Protein AF-A0A534UAT9-F1 (afdb_monomer_lite)

Radius of gyration: 27.13 Å; chains: 1; bounding box: 79×29×70 Å

Sequence (91 aa):
MKTKVLTLAIALNVFAVAPLWAQEKSPDANLLAQFEKRLTQSESESKRLTGAPKLLWLMREAKIEKIIERLKAGQSVDPKELDVIFSGRVN

Secondary structure (DSSP, 8-state):
-------------------TT-------HHHHHHHHHHHHHHHHHHHH--HHHHHHHHHHHHHHHHHHHHHHTT----HHHHHHHHTT---

Structure (mmCIF, N/CA/C/O backbone):
data_AF-A0A534UAT9-F1
#
_entry.id   AF-A0A534UAT9-F1
#
loop_
_atom_site.group_PDB
_atom_site.id
_atom_site.type_symbol
_atom_site.label_atom_id
_atom_site.label_alt_id
_atom_site.label_comp_id
_atom_site.label_asym_id
_atom_site.label_entity_id
_atom_site.label_seq_id
_atom_site.pdbx_PDB_ins_code
_atom_site.Cartn_x
_atom_site.Cartn_y
_atom_site.Cartn_z
_atom_site.occupancy
_atom_site.B_iso_or_equiv
_atom_site.auth_seq_id
_atom_site.auth_comp_id
_atom_site.auth_asym_id
_atom_site.auth_atom_id
_atom_site.pdbx_PDB_model_num
ATOM 1 N N . MET A 1 1 ? -66.048 -17.182 53.296 1.00 41.06 1 MET A N 1
ATOM 2 C CA . MET A 1 1 ? -65.103 -17.829 52.356 1.00 41.06 1 MET A CA 1
ATOM 3 C C . MET A 1 1 ? -64.428 -16.727 51.554 1.00 41.06 1 MET A C 1
ATOM 5 O O . MET A 1 1 ? -65.112 -15.804 51.139 1.00 41.06 1 MET A O 1
ATOM 9 N N . LYS A 1 2 ? -63.091 -16.738 51.492 1.00 41.25 2 LYS A N 1
ATOM 10 C CA . LYS A 1 2 ? -62.260 -15.594 51.082 1.00 41.25 2 LYS A CA 1
ATOM 11 C C . LYS A 1 2 ? -62.176 -15.478 49.556 1.00 41.25 2 LYS A C 1
ATOM 13 O O . LYS A 1 2 ? -61.728 -16.409 48.892 1.00 41.25 2 LYS A O 1
ATOM 18 N N . THR A 1 3 ? -62.574 -14.318 49.050 1.00 48.09 3 THR A N 1
ATOM 19 C CA . THR A 1 3 ? -62.342 -13.785 47.703 1.00 48.09 3 THR A CA 1
ATOM 20 C C . THR A 1 3 ? -60.846 -13.771 47.392 1.00 48.09 3 THR A C 1
ATOM 22 O O . THR A 1 3 ? -60.054 -13.233 48.164 1.00 48.09 3 THR A O 1
ATOM 25 N N . LYS A 1 4 ? -60.444 -14.353 46.259 1.00 48.06 4 LYS A N 1
ATOM 26 C CA . LYS A 1 4 ? -59.087 -14.220 45.717 1.00 48.06 4 LYS A CA 1
ATOM 27 C C . LYS A 1 4 ? -59.185 -13.638 44.314 1.00 48.06 4 LYS A C 1
ATOM 29 O O . LYS A 1 4 ? -59.361 -14.362 43.343 1.00 48.06 4 LYS A O 1
ATOM 34 N N . VAL A 1 5 ? -59.117 -12.313 44.243 1.00 54.47 5 VAL A N 1
ATOM 35 C CA . VAL A 1 5 ? -58.853 -11.584 43.002 1.00 54.47 5 VAL A CA 1
ATOM 36 C C . VAL A 1 5 ? -57.361 -11.753 42.731 1.00 54.47 5 VAL A C 1
ATOM 38 O O . VAL A 1 5 ? -56.531 -11.289 43.509 1.00 54.47 5 VAL A O 1
ATOM 41 N N . LEU A 1 6 ? -57.028 -12.513 41.691 1.00 47.44 6 LEU A N 1
ATOM 42 C CA . LEU A 1 6 ? -55.656 -12.759 41.266 1.00 47.44 6 LEU A CA 1
ATOM 43 C C . LEU A 1 6 ? -55.263 -11.657 40.272 1.00 47.44 6 LEU A C 1
ATOM 45 O O . LEU A 1 6 ? -55.485 -11.779 39.071 1.00 47.44 6 LEU A O 1
ATOM 49 N N . THR A 1 7 ? -54.739 -10.544 40.776 1.00 54.41 7 THR A N 1
ATOM 50 C CA . THR A 1 7 ? -54.211 -9.454 39.947 1.00 54.41 7 THR A CA 1
ATOM 51 C C . THR A 1 7 ? -52.805 -9.830 39.477 1.00 54.41 7 THR A C 1
ATOM 53 O O . THR A 1 7 ? -51.849 -9.795 40.249 1.00 54.41 7 THR A O 1
ATOM 56 N N . LEU A 1 8 ? -52.680 -10.237 38.213 1.00 49.31 8 LEU A N 1
ATOM 57 C CA . LEU A 1 8 ? -51.403 -10.546 37.574 1.00 49.31 8 LEU A CA 1
ATOM 58 C C . LEU A 1 8 ? -50.737 -9.235 37.123 1.00 49.31 8 LEU A C 1
ATOM 60 O O . LEU A 1 8 ? -51.107 -8.657 36.104 1.00 49.31 8 LEU A O 1
ATOM 64 N N . ALA A 1 9 ? -49.774 -8.747 37.905 1.00 57.06 9 ALA A N 1
ATOM 65 C CA . ALA A 1 9 ? -48.946 -7.602 37.541 1.00 57.06 9 ALA A CA 1
ATOM 66 C C . ALA A 1 9 ? -47.894 -8.035 36.506 1.00 57.06 9 ALA A C 1
ATOM 68 O O . ALA A 1 9 ? -46.900 -8.676 36.843 1.00 57.06 9 ALA A O 1
ATOM 69 N N . ILE A 1 10 ? -48.122 -7.700 35.236 1.00 55.78 10 ILE A N 1
ATOM 70 C CA . ILE A 1 10 ? -47.135 -7.879 34.167 1.00 55.78 10 ILE A CA 1
ATOM 71 C C . ILE A 1 10 ? -46.217 -6.656 34.195 1.00 55.78 10 ILE A C 1
ATOM 73 O O . ILE A 1 10 ? -46.552 -5.591 33.680 1.00 55.78 10 ILE A O 1
ATOM 77 N N . ALA A 1 11 ? -45.058 -6.806 34.834 1.00 54.03 11 ALA A N 1
ATOM 78 C CA . ALA A 1 11 ? -43.965 -5.853 34.724 1.00 54.03 11 ALA A CA 1
ATOM 79 C C . ALA A 1 11 ? -43.394 -5.927 33.298 1.00 54.03 11 ALA A C 1
ATOM 81 O O . ALA A 1 11 ? -42.588 -6.800 32.976 1.00 54.03 11 ALA A O 1
ATOM 82 N N . LEU A 1 12 ? -43.847 -5.023 32.428 1.00 49.28 12 LEU A N 1
ATOM 83 C CA . LEU A 1 12 ? -43.225 -4.758 31.134 1.00 49.28 12 LEU A CA 1
ATOM 84 C C . LEU A 1 12 ? -41.860 -4.110 31.388 1.00 49.28 12 LEU A C 1
ATOM 86 O O . LEU A 1 12 ? -41.733 -2.890 31.463 1.00 49.28 12 LEU A O 1
ATOM 90 N N . ASN A 1 13 ? -40.833 -4.947 31.538 1.00 47.56 13 ASN A N 1
ATOM 91 C CA . ASN A 1 13 ? -39.451 -4.538 31.332 1.00 47.56 13 ASN A CA 1
ATOM 92 C C . ASN A 1 13 ? -39.324 -4.130 29.863 1.00 47.56 13 ASN A C 1
ATOM 94 O O . ASN A 1 13 ? -39.124 -4.964 28.979 1.00 47.56 13 ASN A O 1
ATOM 98 N N . VAL A 1 14 ? -39.505 -2.836 29.607 1.00 57.12 14 VAL A N 1
ATOM 99 C CA . VAL A 1 14 ? -39.132 -2.197 28.351 1.00 57.12 14 VAL A CA 1
ATOM 100 C C . VAL A 1 14 ? -37.617 -2.326 28.258 1.00 57.12 14 VAL A C 1
ATOM 102 O O . VAL A 1 14 ? -36.870 -1.505 28.784 1.00 57.12 14 VAL A O 1
ATOM 105 N N . PHE A 1 15 ? -37.159 -3.408 27.629 1.00 50.19 15 PHE A N 1
ATOM 106 C CA . PHE A 1 15 ? -35.811 -3.476 27.100 1.00 50.19 15 PHE A CA 1
ATOM 107 C C . PHE A 1 15 ? -35.683 -2.298 26.142 1.00 50.19 15 PHE A C 1
ATOM 109 O O . PHE A 1 15 ? -36.275 -2.288 25.063 1.00 50.19 15 PHE A O 1
ATOM 116 N N . ALA A 1 16 ? -34.958 -1.273 26.581 1.00 50.09 16 ALA A N 1
ATOM 117 C CA . ALA A 1 16 ? -34.476 -0.213 25.726 1.00 50.09 16 ALA A CA 1
ATOM 118 C C . ALA A 1 16 ? -33.555 -0.867 24.692 1.00 50.09 16 ALA A C 1
ATOM 120 O O . ALA A 1 16 ? -32.363 -1.059 24.926 1.00 50.09 16 ALA A O 1
ATOM 121 N N . VAL A 1 17 ? -34.132 -1.281 23.564 1.00 53.94 17 VAL A N 1
ATOM 122 C CA . VAL A 1 17 ? -33.377 -1.662 22.377 1.00 53.94 17 VAL A CA 1
ATOM 123 C C . VAL A 1 17 ? -32.778 -0.362 21.862 1.00 53.94 17 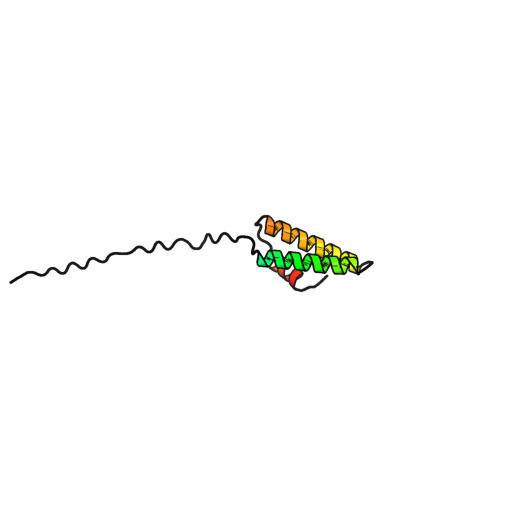VAL A C 1
ATOM 125 O O . VAL A 1 17 ? -33.400 0.378 21.103 1.00 53.94 17 VAL A O 1
ATOM 128 N N . ALA A 1 18 ? -31.596 -0.031 22.380 1.00 55.75 18 ALA A N 1
ATOM 129 C CA . ALA A 1 18 ? -30.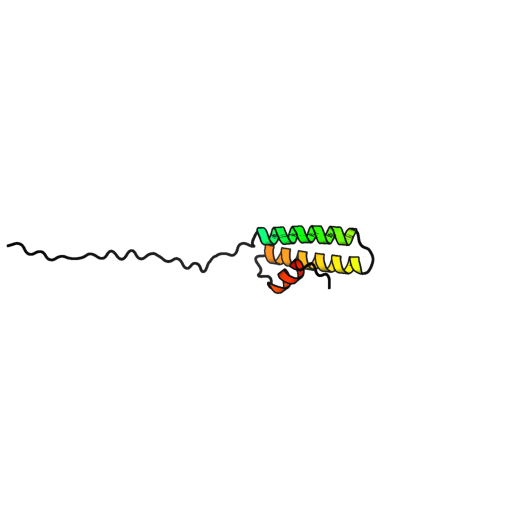792 1.054 21.858 1.00 55.75 18 ALA A CA 1
ATOM 130 C C . ALA A 1 18 ? -30.629 0.828 20.345 1.00 55.75 18 ALA A C 1
ATOM 132 O O . ALA A 1 18 ? -30.349 -0.302 19.926 1.00 55.75 18 ALA A O 1
ATOM 133 N N . PRO A 1 19 ? -30.830 1.853 19.503 1.00 44.78 19 PRO A N 1
ATOM 134 C CA . PRO A 1 19 ? -30.616 1.704 18.078 1.00 44.78 19 PRO A CA 1
ATOM 135 C C . PRO A 1 19 ? -29.136 1.380 17.839 1.00 44.78 19 PRO A C 1
ATOM 137 O O . PRO A 1 19 ? -28.273 2.242 17.969 1.00 44.78 19 PRO A O 1
ATOM 140 N N . LEU A 1 20 ? -28.850 0.141 17.428 1.00 49.34 20 LEU A N 1
ATOM 141 C CA . LEU A 1 20 ? -27.549 -0.351 16.938 1.00 49.34 20 LEU A CA 1
ATOM 142 C C . LEU A 1 20 ? -27.071 0.358 15.645 1.00 49.34 20 LEU A C 1
ATOM 144 O O . LEU A 1 20 ? -26.177 -0.119 14.957 1.00 49.34 20 LEU A O 1
ATOM 148 N N . TRP A 1 21 ? -27.663 1.501 15.300 1.00 45.78 21 TRP A N 1
ATOM 149 C CA . TRP A 1 21 ? -27.413 2.259 14.073 1.00 45.78 21 TRP A CA 1
ATOM 150 C C . TRP A 1 21 ? -26.317 3.318 14.222 1.00 45.78 21 TRP A C 1
ATOM 152 O O . TRP A 1 21 ? -26.034 4.042 13.275 1.00 45.78 21 TRP A O 1
ATOM 162 N N . ALA A 1 22 ? -25.684 3.395 15.392 1.00 47.19 22 ALA A N 1
ATOM 163 C CA . ALA A 1 22 ? -24.509 4.219 15.638 1.00 47.19 22 ALA A CA 1
ATOM 164 C C . ALA A 1 22 ? -23.307 3.340 16.003 1.00 47.19 22 ALA A C 1
ATOM 166 O O . ALA A 1 22 ? -22.591 3.614 16.963 1.00 47.19 22 ALA A O 1
ATOM 167 N N . GLN A 1 23 ? -23.068 2.268 15.240 1.00 42.41 23 GLN A N 1
ATOM 168 C CA . GLN A 1 23 ? -21.705 1.762 15.154 1.00 42.41 23 GLN A CA 1
ATOM 169 C C . GLN A 1 23 ? -20.916 2.828 14.394 1.00 42.41 23 GLN A C 1
ATOM 171 O O . GLN A 1 23 ? -20.857 2.818 13.164 1.00 42.41 23 GLN A O 1
ATOM 176 N N . GLU A 1 24 ? -20.384 3.800 15.140 1.00 46.12 24 GLU A N 1
ATOM 177 C CA . GLU A 1 24 ? -19.276 4.631 14.695 1.00 46.12 24 GLU A CA 1
ATOM 178 C C . GLU A 1 24 ? -18.228 3.667 14.159 1.00 46.12 24 GLU A C 1
ATOM 180 O O . GLU A 1 24 ? -17.544 2.962 14.902 1.00 46.12 24 GLU A O 1
ATOM 185 N N . LYS A 1 25 ? -18.185 3.553 12.834 1.00 50.16 25 LYS A N 1
ATOM 186 C CA . LYS A 1 25 ? -17.198 2.762 12.129 1.00 50.16 25 LYS A CA 1
ATOM 187 C C . LYS A 1 25 ? -15.897 3.535 12.264 1.00 50.16 25 LYS A C 1
ATOM 189 O O . LYS A 1 25 ? -15.513 4.277 11.365 1.00 50.16 25 LYS A O 1
ATOM 194 N N . SER A 1 26 ? -15.258 3.414 13.428 1.00 53.28 26 SER A N 1
ATOM 195 C CA . SER A 1 26 ? -13.851 3.750 13.579 1.00 53.28 26 SER A CA 1
ATOM 196 C C . SER A 1 26 ? -13.133 3.112 12.391 1.00 53.28 26 SER A C 1
ATOM 198 O O . SER A 1 26 ? -13.454 1.963 12.061 1.00 53.28 26 SER A O 1
ATOM 200 N N . PRO A 1 27 ? -12.248 3.838 11.690 1.00 55.66 27 PRO A N 1
ATOM 201 C CA . PRO A 1 27 ? -11.559 3.278 10.540 1.00 55.66 27 PRO A CA 1
ATOM 202 C C . PRO A 1 27 ? -10.932 1.960 10.979 1.00 55.66 27 PRO A C 1
ATOM 204 O O . PRO A 1 27 ? -10.174 1.946 11.948 1.00 55.66 27 PRO A O 1
ATOM 207 N N . ASP A 1 28 ? -11.339 0.857 10.340 1.00 66.62 28 ASP A N 1
ATOM 208 C CA . ASP A 1 28 ? -10.917 -0.496 10.700 1.00 66.62 28 ASP A CA 1
ATOM 209 C C . ASP A 1 28 ? -9.391 -0.484 10.826 1.00 66.62 28 ASP A C 1
ATOM 211 O O . ASP A 1 28 ? -8.683 -0.409 9.821 1.00 66.62 28 ASP A O 1
ATOM 215 N N . ALA A 1 29 ? -8.863 -0.511 12.052 1.00 71.31 29 ALA A N 1
ATOM 216 C CA . ALA A 1 29 ? -7.422 -0.397 12.285 1.00 71.31 29 ALA A CA 1
ATOM 217 C C . ALA A 1 29 ? -6.661 -1.514 11.545 1.00 71.31 29 ALA A C 1
ATOM 219 O O . ALA A 1 29 ? -5.540 -1.330 11.077 1.00 71.31 29 ALA A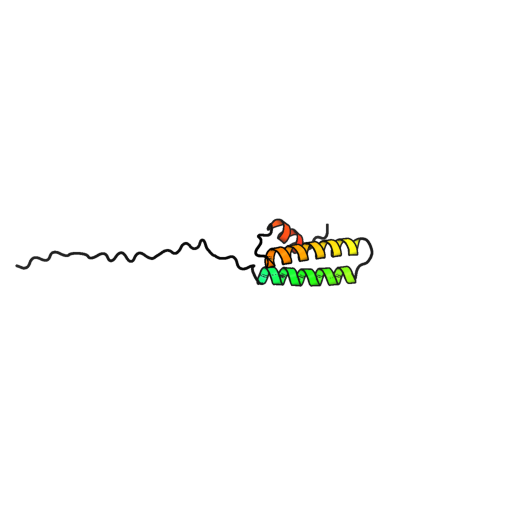 O 1
ATOM 220 N N . ASN A 1 30 ? -7.332 -2.654 11.360 1.00 81.38 30 ASN A N 1
ATOM 221 C CA . ASN A 1 30 ? -6.886 -3.762 10.529 1.00 81.38 30 ASN A CA 1
ATOM 222 C C . ASN A 1 30 ? -6.807 -3.392 9.034 1.00 81.38 30 ASN A C 1
ATOM 224 O O . ASN A 1 30 ? -5.822 -3.706 8.369 1.00 81.38 30 ASN A O 1
ATOM 228 N N . LEU A 1 31 ? -7.813 -2.698 8.498 1.00 81.19 31 LEU A N 1
ATOM 229 C CA . LEU A 1 31 ? -7.814 -2.231 7.112 1.00 81.19 31 LEU A CA 1
ATOM 230 C C . LEU A 1 31 ? -6.656 -1.251 6.881 1.00 81.19 31 LEU A C 1
ATOM 232 O O . LEU A 1 31 ? -5.897 -1.414 5.928 1.00 81.19 31 LEU A O 1
ATOM 236 N N . LEU A 1 32 ? -6.474 -0.287 7.787 1.00 85.19 32 LEU A N 1
ATOM 237 C CA . LEU A 1 32 ? -5.389 0.688 7.707 1.00 85.19 32 LEU A CA 1
ATOM 238 C C . LEU A 1 32 ? -4.011 0.010 7.715 1.00 85.19 32 LEU A C 1
ATOM 240 O O . LEU A 1 32 ? -3.200 0.262 6.825 1.00 85.19 32 LEU A O 1
ATOM 244 N N . ALA A 1 33 ? -3.783 -0.918 8.649 1.00 86.75 33 ALA A N 1
ATOM 245 C CA . ALA A 1 33 ? -2.539 -1.681 8.734 1.00 86.75 33 ALA A CA 1
ATOM 246 C C . ALA A 1 33 ? -2.268 -2.513 7.465 1.00 86.75 33 ALA A C 1
ATOM 248 O O . ALA A 1 33 ? -1.123 -2.653 7.030 1.00 86.75 33 ALA A O 1
ATOM 249 N N . GLN A 1 34 ? -3.315 -3.054 6.833 1.00 87.88 34 GLN A N 1
ATOM 250 C CA . GLN A 1 34 ? -3.179 -3.764 5.561 1.00 87.88 34 GLN A CA 1
ATOM 251 C C . GLN A 1 34 ? -2.773 -2.830 4.415 1.00 87.88 34 GLN A C 1
ATOM 253 O O . GLN A 1 34 ? -1.921 -3.215 3.609 1.00 87.88 34 GLN A O 1
ATOM 258 N N . PHE A 1 35 ? -3.323 -1.613 4.345 1.00 88.62 35 PHE A N 1
ATOM 259 C CA . PHE A 1 35 ? -2.903 -0.620 3.352 1.00 88.62 35 PHE A CA 1
ATOM 260 C C . PHE A 1 35 ? -1.472 -0.136 3.588 1.00 88.62 35 PHE A C 1
ATOM 262 O O . PHE A 1 35 ? -0.705 -0.069 2.631 1.00 88.62 35 PHE A O 1
ATOM 269 N N . GLU A 1 36 ? -1.075 0.111 4.836 1.00 88.81 36 GLU A N 1
ATOM 270 C CA . GLU A 1 36 ? 0.302 0.495 5.174 1.00 88.81 36 GLU A CA 1
ATOM 271 C C . GLU A 1 36 ? 1.300 -0.606 4.778 1.00 88.81 36 GLU A C 1
ATOM 273 O O . GLU A 1 36 ? 2.293 -0.336 4.104 1.00 88.81 36 GLU A O 1
ATOM 278 N N . LYS A 1 37 ? 0.985 -1.879 5.054 1.00 89.94 37 LYS A N 1
ATOM 279 C CA . LYS A 1 37 ? 1.804 -3.014 4.596 1.00 89.94 37 LYS A CA 1
ATOM 280 C C . LYS A 1 37 ? 1.932 -3.065 3.069 1.00 89.94 37 LYS A C 1
ATOM 282 O O . LYS A 1 37 ? 3.004 -3.366 2.542 1.00 89.94 37 LYS A O 1
ATOM 287 N N . ARG A 1 38 ? 0.839 -2.811 2.343 1.00 88.44 38 ARG A N 1
ATOM 288 C CA . ARG A 1 38 ? 0.820 -2.795 0.869 1.00 88.44 38 ARG A CA 1
ATOM 289 C C . ARG A 1 38 ? 1.614 -1.617 0.308 1.00 88.44 38 ARG A C 1
ATOM 291 O O . ARG A 1 38 ? 2.268 -1.795 -0.716 1.00 88.44 38 ARG A O 1
ATOM 298 N N . LEU A 1 39 ? 1.583 -0.462 0.972 1.00 90.44 39 LEU A N 1
ATOM 299 C CA . LEU A 1 39 ? 2.398 0.697 0.615 1.00 90.44 39 LEU A CA 1
ATOM 300 C C . LEU A 1 39 ? 3.882 0.341 0.695 1.00 90.44 39 LEU A C 1
ATOM 302 O O . LEU A 1 39 ? 4.587 0.468 -0.299 1.00 90.44 39 LEU A O 1
ATOM 306 N N . THR A 1 40 ? 4.323 -0.246 1.812 1.00 91.38 40 THR A N 1
ATOM 307 C CA . THR A 1 40 ? 5.717 -0.690 1.979 1.00 91.38 40 THR A CA 1
ATOM 308 C C . THR A 1 40 ? 6.140 -1.704 0.912 1.00 91.38 40 THR A C 1
ATOM 310 O O . THR A 1 40 ? 7.260 -1.651 0.405 1.00 91.38 40 THR A O 1
ATOM 313 N N . GLN A 1 41 ? 5.250 -2.629 0.533 1.00 89.31 41 GLN A N 1
ATOM 314 C CA . GLN A 1 41 ? 5.509 -3.556 -0.576 1.00 89.31 41 GLN A CA 1
ATOM 315 C C . GLN A 1 41 ? 5.675 -2.816 -1.907 1.00 89.31 41 GLN A C 1
ATOM 317 O O . GLN A 1 41 ? 6.601 -3.112 -2.657 1.00 89.31 41 GLN A O 1
ATOM 322 N N . SER A 1 42 ? 4.794 -1.855 -2.186 1.00 88.31 42 SER A N 1
ATOM 323 C CA . SER A 1 42 ? 4.820 -1.057 -3.412 1.00 88.31 42 SER A CA 1
ATOM 324 C C . SER A 1 42 ? 6.107 -0.232 -3.516 1.00 88.31 42 SER A C 1
ATOM 326 O O . SER A 1 42 ? 6.785 -0.310 -4.537 1.00 88.31 42 SER A O 1
ATOM 328 N N . GLU A 1 43 ? 6.511 0.426 -2.424 1.00 90.69 43 GLU A N 1
ATOM 329 C CA . GLU A 1 43 ? 7.782 1.155 -2.321 1.00 90.69 43 GLU A CA 1
ATOM 330 C C . GLU A 1 43 ? 8.996 0.260 -2.552 1.00 90.69 43 GLU A C 1
ATOM 332 O O . GLU A 1 43 ? 9.971 0.652 -3.195 1.00 90.69 43 GLU A O 1
ATOM 337 N N . SER A 1 44 ? 8.972 -0.956 -2.002 1.00 90.81 44 SER A N 1
ATOM 338 C CA . SER A 1 44 ? 10.066 -1.898 -2.207 1.00 90.81 44 SER A CA 1
ATOM 339 C C . SER A 1 44 ? 10.191 -2.301 -3.678 1.00 90.81 44 SER A C 1
ATOM 341 O O . SER A 1 44 ? 11.308 -2.459 -4.172 1.00 90.81 44 SER A O 1
ATOM 343 N N . GLU A 1 45 ? 9.070 -2.466 -4.381 1.00 88.56 45 GLU A N 1
ATOM 344 C CA . GLU A 1 45 ? 9.051 -2.807 -5.804 1.00 88.56 45 GLU A CA 1
ATOM 345 C C . GLU A 1 45 ? 9.464 -1.622 -6.684 1.00 88.56 45 GLU A C 1
ATOM 347 O O . GLU A 1 45 ? 10.296 -1.785 -7.580 1.00 88.56 45 GLU A O 1
ATOM 352 N N . SER A 1 46 ? 8.981 -0.408 -6.406 1.00 90.12 46 SER A N 1
ATOM 353 C CA . SER A 1 46 ? 9.365 0.787 -7.169 1.00 90.12 46 SER A CA 1
ATOM 354 C C . SER A 1 46 ? 10.846 1.146 -7.012 1.00 90.12 46 SER A C 1
ATOM 356 O O . SER A 1 46 ? 11.461 1.653 -7.954 1.00 90.12 46 SER A O 1
ATOM 358 N N . LYS A 1 47 ? 11.451 0.836 -5.855 1.00 90.75 47 LYS A N 1
ATOM 359 C CA . LYS A 1 47 ? 12.899 0.964 -5.618 1.00 90.75 47 LYS A CA 1
ATOM 360 C C . LYS A 1 47 ? 13.718 -0.060 -6.406 1.00 90.75 47 LYS A C 1
ATOM 362 O O . LYS A 1 47 ? 14.831 0.253 -6.821 1.00 90.75 47 LYS A O 1
ATOM 367 N N . ARG A 1 48 ? 13.185 -1.268 -6.614 1.00 91.81 48 ARG A N 1
ATOM 368 C CA . ARG A 1 48 ? 13.863 -2.353 -7.345 1.00 91.81 48 ARG A CA 1
ATOM 369 C C . ARG A 1 48 ? 13.754 -2.209 -8.864 1.00 91.81 48 ARG A C 1
ATOM 371 O O . ARG A 1 48 ? 14.612 -2.704 -9.591 1.00 91.81 48 ARG A O 1
ATOM 378 N N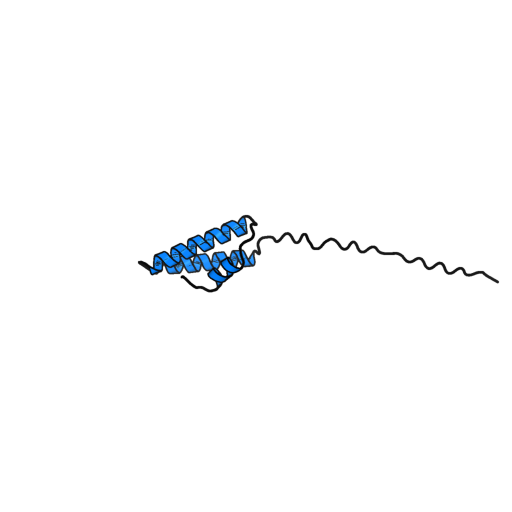 . LEU A 1 49 ? 12.696 -1.567 -9.344 1.00 90.56 49 LEU A N 1
ATOM 379 C CA . LEU A 1 49 ? 12.380 -1.464 -10.765 1.00 90.56 49 LEU A CA 1
ATOM 380 C C . LEU A 1 49 ? 12.873 -0.149 -11.382 1.00 90.56 49 LEU A C 1
ATOM 382 O O . LEU A 1 49 ? 13.117 0.848 -10.706 1.00 90.56 49 LEU A O 1
ATOM 386 N N . THR A 1 50 ? 12.991 -0.135 -12.708 1.00 88.81 50 THR A N 1
ATOM 387 C CA . THR A 1 50 ? 13.328 1.058 -13.500 1.00 88.81 50 THR A CA 1
ATOM 388 C C . THR A 1 50 ? 12.398 1.173 -14.708 1.00 88.81 50 THR A C 1
ATOM 390 O O . THR A 1 50 ? 11.705 0.218 -15.056 1.00 88.81 50 THR A O 1
ATOM 393 N N . GLY A 1 51 ? 12.334 2.355 -15.329 1.00 91.12 51 GLY A N 1
ATOM 394 C CA . GLY A 1 51 ? 11.512 2.590 -16.521 1.00 91.12 51 GLY A CA 1
ATOM 395 C C . GLY A 1 51 ? 10.001 2.490 -16.273 1.00 91.12 51 GLY A C 1
ATOM 396 O O . GLY A 1 51 ? 9.504 2.862 -15.210 1.00 91.12 51 GLY A O 1
ATOM 397 N N . ALA A 1 52 ? 9.261 1.996 -17.270 1.00 88.75 52 ALA A N 1
ATOM 398 C CA . ALA A 1 52 ? 7.798 1.914 -17.231 1.00 88.75 52 ALA A CA 1
ATOM 399 C C . ALA A 1 52 ? 7.237 1.087 -16.050 1.00 88.75 52 ALA A C 1
ATOM 401 O O . ALA A 1 52 ? 6.302 1.563 -15.406 1.00 88.75 52 ALA A O 1
ATOM 402 N N . PRO A 1 53 ? 7.815 -0.072 -15.669 1.00 87.06 53 PRO A N 1
ATOM 403 C CA . PRO A 1 53 ? 7.375 -0.800 -14.480 1.00 87.06 53 PRO A CA 1
ATOM 404 C C . PRO A 1 53 ? 7.438 0.041 -13.203 1.00 87.06 53 PRO A C 1
ATOM 406 O O . PRO A 1 53 ? 6.497 0.027 -12.418 1.00 87.06 53 PRO A O 1
ATOM 409 N N . LYS A 1 54 ? 8.501 0.833 -13.009 1.00 91.25 54 LYS A N 1
ATOM 410 C CA . LYS A 1 54 ? 8.621 1.716 -11.840 1.00 91.25 54 LYS A CA 1
ATOM 411 C C . LYS A 1 54 ? 7.475 2.726 -11.771 1.00 91.25 54 LYS A C 1
ATOM 413 O O . LYS A 1 54 ? 6.906 2.915 -10.703 1.00 91.25 54 LYS A O 1
ATOM 418 N N . LEU A 1 55 ? 7.122 3.348 -12.898 1.00 90.00 55 LEU A N 1
ATOM 419 C CA . LEU A 1 55 ? 6.020 4.315 -12.962 1.00 90.00 55 LEU A CA 1
ATOM 420 C C . LEU A 1 55 ? 4.689 3.698 -12.521 1.00 90.00 55 LEU A C 1
ATOM 422 O O . LEU A 1 55 ? 3.959 4.320 -11.755 1.00 90.00 55 LEU A O 1
ATOM 426 N N . LEU A 1 56 ? 4.407 2.465 -12.942 1.00 90.12 56 LEU A N 1
ATOM 427 C CA . LEU A 1 56 ? 3.198 1.745 -12.545 1.00 90.12 56 LEU A CA 1
ATOM 428 C C . LEU A 1 56 ? 3.140 1.519 -11.022 1.00 90.12 56 LEU A C 1
ATOM 430 O O . LEU A 1 56 ? 2.095 1.719 -10.399 1.00 90.12 56 LEU A O 1
ATOM 434 N N . TRP A 1 57 ? 4.269 1.168 -10.402 1.00 90.19 57 TRP A N 1
ATOM 435 C CA . TRP A 1 57 ? 4.357 1.003 -8.948 1.00 90.19 57 TRP A CA 1
ATOM 436 C C . TRP A 1 57 ? 4.253 2.328 -8.183 1.00 90.19 57 TRP A C 1
ATOM 438 O O . TRP A 1 57 ? 3.545 2.377 -7.181 1.00 90.19 57 TRP A O 1
ATOM 448 N N . LEU A 1 58 ? 4.839 3.416 -8.689 1.00 89.69 58 LEU A N 1
ATOM 449 C CA . LEU A 1 58 ? 4.675 4.758 -8.107 1.00 89.69 58 LEU A CA 1
ATOM 450 C C . LEU A 1 58 ? 3.218 5.246 -8.189 1.00 89.69 58 LEU A C 1
ATOM 452 O O . LEU A 1 58 ? 2.681 5.815 -7.243 1.00 89.69 58 LEU A O 1
ATOM 456 N N . MET A 1 59 ? 2.529 4.983 -9.305 1.00 90.38 59 MET A N 1
ATOM 457 C CA . MET A 1 59 ? 1.097 5.279 -9.431 1.00 90.38 59 MET A CA 1
ATOM 458 C C . MET A 1 59 ? 0.255 4.471 -8.441 1.00 90.38 59 MET A C 1
ATOM 460 O O . MET A 1 59 ? -0.769 4.951 -7.949 1.00 90.38 59 MET A O 1
ATOM 464 N N . ARG A 1 60 ? 0.669 3.234 -8.157 1.00 88.94 60 ARG A N 1
ATOM 465 C CA . ARG A 1 60 ? 0.031 2.392 -7.147 1.00 88.94 60 ARG A CA 1
ATOM 466 C C . ARG A 1 60 ? 0.270 2.925 -5.733 1.00 88.94 60 ARG A C 1
ATOM 468 O O . ARG A 1 60 ? -0.692 2.965 -4.973 1.00 88.94 60 ARG A O 1
ATOM 475 N N . GLU A 1 61 ? 1.485 3.365 -5.408 1.00 91.06 61 GLU A N 1
ATOM 476 C CA . GLU A 1 61 ? 1.812 4.022 -4.129 1.00 91.06 61 GLU A CA 1
ATOM 477 C C . GLU A 1 61 ? 0.891 5.216 -3.880 1.00 91.06 61 GLU A C 1
ATOM 479 O O . GLU A 1 61 ? 0.146 5.211 -2.903 1.00 91.06 61 GLU A O 1
ATOM 484 N N . ALA A 1 62 ? 0.818 6.152 -4.830 1.00 90.75 62 ALA A N 1
ATOM 485 C CA . ALA A 1 62 ? -0.019 7.346 -4.707 1.00 90.75 62 ALA A CA 1
ATOM 486 C C . ALA A 1 62 ? -1.513 7.020 -4.493 1.00 90.75 62 ALA A C 1
ATOM 488 O O . ALA A 1 62 ? -2.226 7.719 -3.771 1.00 90.75 62 ALA A O 1
ATOM 489 N N . LYS A 1 63 ? -2.018 5.937 -5.105 1.00 90.06 63 LYS A N 1
ATOM 490 C CA . LYS A 1 63 ? -3.395 5.467 -4.870 1.00 90.06 63 LYS A CA 1
ATOM 491 C C . LYS A 1 63 ? -3.579 4.915 -3.458 1.00 90.06 63 LYS A C 1
ATOM 493 O O . LYS A 1 63 ? -4.600 5.197 -2.835 1.00 90.06 63 LYS A O 1
ATOM 498 N N . ILE A 1 64 ? -2.620 4.130 -2.967 1.00 89.56 64 ILE A N 1
ATOM 499 C CA . ILE A 1 64 ? -2.653 3.565 -1.614 1.00 89.56 64 ILE A CA 1
ATOM 500 C C . ILE A 1 64 ? -2.595 4.684 -0.571 1.00 89.56 64 ILE A C 1
ATOM 502 O O . ILE A 1 64 ? -3.414 4.686 0.344 1.00 89.56 64 ILE A O 1
ATOM 506 N N . GLU A 1 65 ? -1.703 5.661 -0.739 1.00 91.06 65 GLU A N 1
ATOM 507 C CA . GLU A 1 65 ? -1.589 6.827 0.146 1.00 91.06 65 GLU A CA 1
ATOM 508 C C . GLU A 1 65 ? -2.904 7.601 0.229 1.00 91.06 65 GLU A C 1
ATOM 510 O O . GLU A 1 65 ? -3.421 7.829 1.320 1.00 91.06 65 GLU A O 1
ATOM 515 N N . LYS A 1 66 ? -3.525 7.898 -0.917 1.00 90.69 66 LYS A N 1
ATOM 516 C CA . LYS A 1 66 ? -4.818 8.592 -0.957 1.00 90.69 66 LYS A CA 1
ATOM 517 C C . LYS A 1 66 ? -5.929 7.824 -0.233 1.00 90.69 66 LYS A C 1
ATOM 519 O O . LYS A 1 66 ? -6.797 8.429 0.396 1.00 90.69 66 LYS A O 1
ATOM 524 N N . ILE A 1 67 ? -5.934 6.493 -0.325 1.00 88.88 67 ILE A N 1
ATOM 525 C CA . ILE A 1 67 ? -6.892 5.648 0.403 1.00 88.88 67 ILE A CA 1
ATOM 526 C C . ILE A 1 67 ? -6.607 5.697 1.907 1.00 88.88 67 ILE A C 1
ATOM 528 O O . ILE A 1 67 ? -7.537 5.877 2.687 1.00 88.88 67 ILE A O 1
ATOM 532 N N . ILE A 1 68 ? -5.340 5.597 2.317 1.00 88.81 68 ILE A N 1
ATOM 533 C CA . ILE A 1 68 ? -4.920 5.724 3.719 1.00 88.81 68 ILE A CA 1
ATOM 534 C C . ILE A 1 68 ? -5.351 7.077 4.291 1.00 88.81 68 ILE A C 1
ATOM 536 O O . ILE A 1 68 ? -5.908 7.117 5.384 1.00 88.81 68 ILE A O 1
ATOM 540 N N . GLU A 1 69 ? -5.146 8.174 3.560 1.00 90.00 69 GLU A N 1
ATOM 541 C CA . GLU A 1 69 ? -5.573 9.515 3.970 1.00 90.00 69 GLU A CA 1
ATOM 542 C C . GLU A 1 69 ? -7.089 9.600 4.159 1.00 90.00 69 GLU A C 1
ATOM 544 O O . GLU A 1 69 ? -7.554 10.080 5.193 1.00 90.00 69 GLU A O 1
ATOM 549 N N . ARG A 1 70 ? -7.871 9.077 3.204 1.00 87.25 70 ARG A N 1
ATOM 550 C CA . ARG A 1 70 ? -9.340 9.029 3.300 1.00 87.25 70 ARG A CA 1
ATOM 551 C C . ARG A 1 70 ? -9.801 8.212 4.505 1.00 87.25 70 ARG A C 1
ATOM 553 O O . ARG A 1 70 ? -10.662 8.670 5.251 1.00 87.25 70 ARG A O 1
ATOM 560 N N . LEU A 1 71 ? -9.198 7.045 4.732 1.00 85.38 71 LEU A N 1
ATOM 561 C CA . LE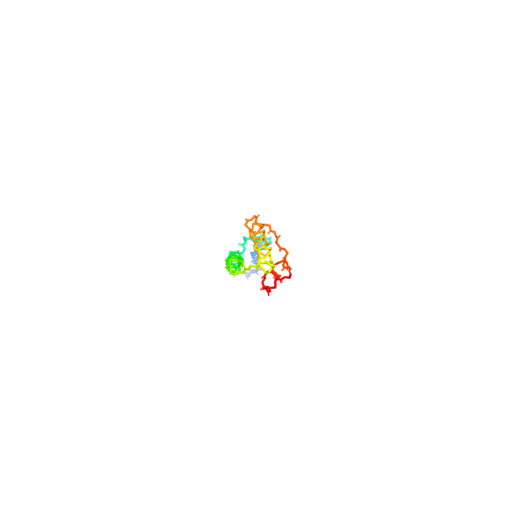U A 1 71 ? -9.497 6.196 5.886 1.00 85.38 71 LEU A CA 1
ATOM 562 C C . LEU A 1 71 ? -9.135 6.890 7.206 1.00 85.38 71 LEU A C 1
ATOM 564 O O . LEU A 1 71 ? -9.942 6.886 8.132 1.00 85.38 71 LEU A O 1
ATOM 568 N N . LYS A 1 72 ? -7.966 7.540 7.290 1.00 84.56 72 LYS A N 1
ATOM 569 C CA . LYS A 1 72 ? -7.548 8.330 8.464 1.00 84.56 72 LYS A CA 1
ATOM 570 C C . LYS A 1 72 ? -8.481 9.517 8.719 1.00 84.56 72 LYS A C 1
ATOM 572 O O . LYS A 1 72 ? -8.750 9.834 9.871 1.00 84.56 72 LYS A O 1
ATOM 577 N N . ALA A 1 73 ? -9.021 10.124 7.663 1.00 86.62 73 ALA A N 1
ATOM 578 C CA . ALA A 1 73 ? -10.018 11.189 7.743 1.00 86.62 73 ALA A CA 1
ATOM 579 C C . ALA A 1 73 ? -11.442 10.690 8.070 1.00 86.62 73 ALA A C 1
ATOM 581 O O . ALA A 1 73 ? -12.374 11.493 8.090 1.00 86.62 73 ALA A O 1
ATOM 582 N N . GLY A 1 74 ? -11.640 9.381 8.286 1.00 80.81 74 GLY A N 1
ATOM 583 C CA . GLY A 1 74 ? -12.957 8.788 8.539 1.00 80.81 74 GLY A CA 1
ATOM 584 C C . GLY A 1 74 ? -13.891 8.815 7.324 1.00 80.81 74 GLY A C 1
ATOM 585 O O . GLY A 1 74 ? -15.098 8.625 7.463 1.00 80.81 74 GLY A O 1
ATOM 586 N N . GLN A 1 75 ? -13.354 9.066 6.127 1.00 81.38 75 GLN A N 1
ATOM 587 C CA . GLN A 1 75 ? -14.124 9.066 4.891 1.00 81.38 75 GLN A CA 1
ATOM 588 C C . GLN A 1 75 ? -14.354 7.636 4.403 1.00 81.38 75 GLN A C 1
ATOM 590 O O . GLN A 1 75 ? -13.482 6.768 4.486 1.00 81.38 75 GLN A O 1
ATOM 595 N N . SER A 1 76 ? -15.541 7.402 3.846 1.00 75.81 76 SER A N 1
ATOM 596 C CA . SER A 1 76 ? -15.853 6.135 3.193 1.00 75.81 76 SER A CA 1
ATOM 597 C C . SER A 1 76 ? -15.038 5.992 1.906 1.00 75.81 76 SER A C 1
ATOM 599 O O . SER A 1 76 ? -14.968 6.922 1.100 1.00 75.81 76 SER A O 1
ATOM 601 N N . VAL A 1 77 ? -14.437 4.822 1.708 1.00 81.00 77 VAL A N 1
ATOM 602 C CA . VAL A 1 77 ? -13.711 4.464 0.485 1.00 81.00 77 VAL A CA 1
ATOM 603 C C . VAL A 1 77 ? -14.514 3.409 -0.270 1.00 81.00 77 VAL A C 1
ATOM 605 O O . VAL A 1 77 ? -15.073 2.502 0.348 1.00 81.00 77 VAL A O 1
ATOM 608 N N . ASP A 1 78 ? -14.583 3.529 -1.599 1.00 84.06 78 ASP A N 1
ATOM 609 C CA . ASP A 1 78 ? -15.299 2.572 -2.447 1.00 84.06 78 ASP A CA 1
ATOM 610 C C . ASP A 1 78 ? -14.670 1.171 -2.303 1.00 84.06 78 ASP A C 1
ATOM 612 O O . ASP A 1 78 ? -13.471 1.014 -2.559 1.00 84.06 78 ASP A O 1
ATOM 616 N N . PRO A 1 79 ? -15.446 0.132 -1.941 1.00 76.31 79 PRO A N 1
ATOM 617 C CA . PRO A 1 79 ? -14.967 -1.247 -1.887 1.00 76.31 79 PRO A CA 1
ATOM 618 C C . PRO A 1 79 ? -14.255 -1.712 -3.163 1.00 76.31 79 PRO A C 1
ATOM 620 O O . PRO A 1 79 ? -13.308 -2.489 -3.078 1.00 76.31 79 PRO A O 1
ATOM 623 N N . LYS A 1 80 ? -14.649 -1.209 -4.341 1.00 82.56 80 LYS A N 1
ATOM 624 C CA . LYS A 1 80 ? -13.973 -1.514 -5.611 1.00 82.56 80 LYS A CA 1
ATOM 625 C C . LYS A 1 80 ? -12.560 -0.939 -5.669 1.00 82.56 80 LYS A C 1
ATOM 627 O O . LYS A 1 80 ? -11.665 -1.592 -6.202 1.00 82.56 80 LYS A O 1
ATOM 632 N N . GLU A 1 81 ? -12.344 0.263 -5.129 1.00 78.62 81 GLU A N 1
ATOM 633 C CA . GLU A 1 81 ? -11.002 0.855 -5.023 1.00 78.62 81 GLU A CA 1
ATOM 634 C C . GLU A 1 81 ? -10.115 -0.002 -4.111 1.00 78.62 81 GLU A C 1
ATOM 636 O O . GLU A 1 81 ? -8.955 -0.258 -4.443 1.00 78.62 81 GLU A O 1
ATOM 641 N N . LEU A 1 82 ? -10.677 -0.510 -3.008 1.00 81.12 82 LEU A N 1
ATOM 642 C CA . LEU A 1 82 ? -9.974 -1.418 -2.102 1.00 81.12 82 LEU A CA 1
ATOM 643 C C . LEU A 1 82 ? -9.604 -2.725 -2.823 1.00 81.12 82 LEU A C 1
ATOM 645 O O . LEU A 1 82 ? -8.438 -3.125 -2.806 1.00 81.12 82 LEU A O 1
ATOM 649 N N . ASP A 1 83 ? -10.559 -3.349 -3.515 1.00 81.94 83 ASP A N 1
ATOM 650 C CA . ASP A 1 83 ? -10.368 -4.604 -4.255 1.00 81.94 83 ASP A CA 1
ATOM 651 C C . ASP A 1 83 ? -9.262 -4.506 -5.307 1.00 81.94 83 ASP A C 1
ATOM 653 O O . ASP A 1 83 ? -8.458 -5.428 -5.458 1.00 81.94 83 ASP A O 1
ATOM 657 N N . VAL A 1 84 ? -9.160 -3.377 -6.013 1.00 81.88 84 VAL A N 1
ATOM 658 C CA . VAL A 1 84 ? -8.082 -3.154 -6.986 1.00 81.88 84 VAL A CA 1
ATOM 659 C C . VAL A 1 84 ? -6.717 -3.225 -6.299 1.00 81.88 84 VAL A C 1
ATOM 661 O O . VAL A 1 84 ? -5.838 -3.951 -6.772 1.00 81.88 84 VAL A O 1
ATOM 664 N N . ILE A 1 85 ? -6.546 -2.559 -5.154 1.00 82.19 85 ILE A N 1
ATOM 665 C CA . ILE A 1 85 ? -5.289 -2.599 -4.395 1.00 82.19 85 ILE A CA 1
ATOM 666 C C . ILE A 1 85 ? -5.012 -4.001 -3.837 1.00 82.19 85 ILE A C 1
ATOM 668 O O . ILE A 1 85 ? -3.867 -4.471 -3.911 1.00 82.19 85 ILE A O 1
ATOM 672 N N . PHE A 1 86 ? -6.039 -4.681 -3.318 1.00 80.62 86 PHE A N 1
ATOM 673 C CA . PHE A 1 86 ? -5.924 -6.030 -2.761 1.00 80.62 86 PHE A CA 1
ATOM 674 C C . PHE A 1 86 ? -5.627 -7.093 -3.821 1.00 80.62 86 PHE A C 1
ATOM 676 O O . PHE A 1 86 ? -4.874 -8.028 -3.537 1.00 80.62 86 PHE A O 1
ATOM 683 N N . SER A 1 87 ? -6.126 -6.915 -5.047 1.00 80.81 87 SER A N 1
ATOM 684 C CA . SER A 1 87 ? -5.905 -7.837 -6.166 1.00 80.81 87 SER A CA 1
ATOM 685 C C . SER A 1 87 ? -4.448 -7.907 -6.625 1.00 80.81 87 SER A C 1
ATOM 687 O O . SER A 1 87 ? -4.075 -8.821 -7.354 1.00 80.81 87 SER A O 1
ATOM 689 N N . GLY A 1 88 ? -3.610 -6.946 -6.223 1.00 70.69 88 GLY A N 1
ATOM 690 C CA . GLY A 1 88 ? -2.200 -6.932 -6.605 1.00 70.69 88 GLY A CA 1
ATOM 691 C C . GLY A 1 88 ? -1.937 -6.486 -8.042 1.00 70.69 88 GLY A C 1
ATOM 692 O O . GLY A 1 88 ? -0.772 -6.406 -8.424 1.00 70.69 88 GLY A O 1
ATOM 693 N N . ARG A 1 89 ? -2.977 -6.182 -8.829 1.00 67.25 89 ARG A N 1
ATOM 694 C C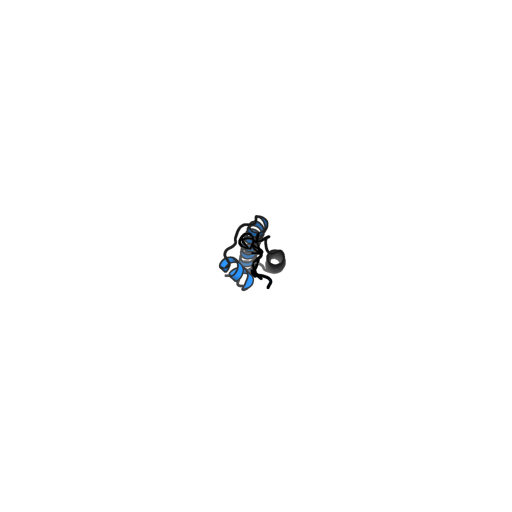A . ARG A 1 89 ? -2.823 -5.783 -10.228 1.00 67.25 89 ARG A CA 1
ATOM 695 C C . ARG A 1 89 ? -2.293 -4.360 -10.340 1.00 67.25 89 ARG A C 1
ATOM 697 O O . ARG A 1 89 ? -2.858 -3.423 -9.779 1.00 67.25 89 ARG A O 1
ATOM 704 N N . VAL A 1 90 ? -1.220 -4.220 -11.107 1.00 64.50 90 VAL A N 1
ATOM 705 C CA . VAL A 1 90 ? -0.706 -2.938 -11.580 1.00 64.50 90 VAL A CA 1
ATOM 706 C C . VAL A 1 90 ? -1.110 -2.866 -13.053 1.00 64.50 90 VAL A C 1
ATOM 708 O O . VAL A 1 90 ? -0.556 -3.598 -13.868 1.00 64.50 90 VAL A O 1
ATOM 711 N N . ASN A 1 91 ? -2.185 -2.125 -13.338 1.00 56.72 91 ASN A N 1
ATOM 712 C CA . ASN A 1 91 ? -2.731 -1.935 -14.689 1.00 56.72 91 ASN A CA 1
ATOM 713 C C . ASN A 1 91 ? -2.001 -0.802 -15.404 1.00 56.72 91 ASN A C 1
ATOM 715 O O . ASN A 1 91 ? -1.774 0.226 -14.726 1.00 56.72 91 ASN A O 1
#

pLDDT: mean 74.59, std 17.33, range [41.06, 91.81]

Foldseek 3Di:
DDDDDPDDDDPPPPPPPPPPVPPLPQLPVVLLVVLVVLLVVLVVQLVVDDDPSNVLSVVLNVLSVVVSVCSVVSHDDPVVSSVCSVVVDSD